Protein AF-A0A7Z0Q3Q9-F1 (afdb_monomer_lite)

Sequence (88 aa):
MSATRTFADARRWSALGTELVLRAAAGLDEQAYAAPSALPHWSRAHLAAHVAANAEALSNLVHWAATGEVTPMYASPEERAAGIERGR

Foldseek 3Di:
DPPDQDPVNVVVCVVVVVVVLVVVVVPDDPVQQQDCDPDPPDGVLLVNQLVVLQVQLVVQVVVCVVPVPDGHSAPDPVRSVVSSVVSD

pLDDT: mean 91.32, std 9.84, range [48.91, 98.44]

Radius of gyration: 15.76 Å; chains: 1; bounding box: 34×38×38 Å

Secondary structure (DSSP, 8-state):
-PPPPPHHHHHHHHHHHHHHHHHHHHT--HHHHHSB-SSTT-BHHHHHHHHHHHHHHHHHHHHHHHH-----S-S-HHHHHHHHHHT-

Structure (mmCIF, N/CA/C/O backbone):
data_AF-A0A7Z0Q3Q9-F1
#
_entry.id   AF-A0A7Z0Q3Q9-F1
#
loop_
_atom_site.group_PDB
_atom_site.id
_atom_site.type_symbol
_atom_site.label_atom_id
_atom_site.label_alt_id
_atom_site.label_comp_id
_atom_site.label_asym_id
_atom_site.label_entity_id
_atom_site.label_seq_id
_atom_site.pdbx_PDB_ins_code
_atom_site.Cartn_x
_atom_site.Cartn_y
_atom_site.Cartn_z
_atom_site.occupancy
_atom_site.B_iso_or_equiv
_atom_site.auth_seq_id
_atom_site.auth_comp_id
_atom_site.auth_asym_id
_atom_site.auth_atom_id
_atom_site.pdbx_PDB_model_num
ATOM 1 N N . MET A 1 1 ? -11.780 27.712 -0.339 1.00 48.91 1 MET A N 1
ATOM 2 C CA . MET A 1 1 ? -12.011 26.809 0.810 1.00 48.91 1 MET A CA 1
ATOM 3 C C . MET A 1 1 ? -12.009 25.388 0.277 1.00 48.91 1 MET A C 1
ATOM 5 O O . MET A 1 1 ? -12.853 25.081 -0.553 1.00 48.91 1 MET A O 1
ATOM 9 N N . SER A 1 2 ? -11.025 24.565 0.646 1.00 65.19 2 SER A N 1
ATOM 10 C CA . SER A 1 2 ? -11.034 23.145 0.267 1.00 65.19 2 SER A CA 1
ATOM 11 C C . SER A 1 2 ? -12.166 22.463 1.032 1.00 65.19 2 SER A C 1
ATOM 13 O O . SER A 1 2 ? -12.235 22.616 2.251 1.00 65.19 2 SER A O 1
ATOM 15 N N . ALA A 1 3 ? -13.080 21.783 0.341 1.00 76.50 3 ALA A N 1
ATOM 16 C CA . ALA A 1 3 ? -14.150 21.046 1.002 1.00 76.50 3 ALA A CA 1
ATOM 17 C C . ALA A 1 3 ? -13.546 19.975 1.927 1.00 76.50 3 ALA A C 1
ATOM 19 O O . ALA A 1 3 ? -12.641 19.237 1.526 1.00 76.50 3 ALA A O 1
ATOM 20 N N . THR A 1 4 ? -14.030 19.900 3.169 1.00 86.56 4 THR A N 1
ATOM 21 C CA . THR A 1 4 ? -13.617 18.866 4.121 1.00 86.56 4 THR A CA 1
ATOM 22 C C . THR A 1 4 ? -13.986 17.497 3.559 1.00 86.56 4 THR A C 1
ATOM 24 O O . THR A 1 4 ? -15.157 17.221 3.307 1.00 86.56 4 THR A O 1
ATOM 27 N N . ARG A 1 5 ? -12.983 16.643 3.345 1.00 89.88 5 ARG A N 1
ATOM 28 C CA . ARG A 1 5 ? -13.179 15.277 2.844 1.00 89.88 5 ARG A CA 1
ATOM 29 C C . ARG A 1 5 ? -13.953 14.456 3.870 1.00 89.88 5 ARG A C 1
ATOM 31 O O . ARG A 1 5 ? -13.622 14.476 5.054 1.00 89.88 5 ARG A O 1
ATOM 38 N N . THR A 1 6 ? -14.959 13.724 3.410 1.00 95.81 6 THR A N 1
ATOM 39 C CA . THR A 1 6 ? -15.790 12.859 4.255 1.00 95.81 6 THR A CA 1
ATOM 40 C C . THR A 1 6 ? -15.212 11.445 4.358 1.00 95.81 6 THR A C 1
ATOM 42 O O . THR A 1 6 ? -14.376 11.030 3.554 1.00 95.81 6 THR A O 1
ATOM 45 N N . PHE A 1 7 ? -15.708 10.647 5.307 1.00 93.81 7 PHE A N 1
ATOM 46 C CA . PHE A 1 7 ? -15.391 9.214 5.370 1.00 93.81 7 PHE A CA 1
ATOM 47 C C . PHE A 1 7 ? -15.816 8.463 4.095 1.00 93.81 7 PHE A C 1
ATOM 49 O O . PHE A 1 7 ? -15.116 7.562 3.633 1.00 93.81 7 PHE A O 1
ATOM 56 N N . ALA A 1 8 ? -16.937 8.863 3.484 1.00 96.25 8 ALA A N 1
ATOM 57 C CA . ALA A 1 8 ? -17.387 8.297 2.216 1.00 96.25 8 ALA A CA 1
ATOM 58 C C . ALA A 1 8 ? -16.407 8.608 1.072 1.00 96.25 8 ALA A C 1
ATOM 60 O O . ALA A 1 8 ? -16.153 7.737 0.241 1.00 96.25 8 ALA A O 1
ATOM 61 N N . ASP A 1 9 ? -15.820 9.810 1.052 1.00 96.31 9 ASP A N 1
ATOM 62 C CA . ASP A 1 9 ? -14.765 10.160 0.092 1.00 96.31 9 ASP A CA 1
ATOM 63 C C . ASP A 1 9 ? -13.528 9.290 0.291 1.00 96.31 9 ASP A C 1
ATOM 65 O O . ASP A 1 9 ? -13.041 8.707 -0.675 1.00 96.31 9 ASP A O 1
ATOM 69 N N . ALA A 1 10 ? -13.072 9.130 1.538 1.00 93.75 10 ALA A N 1
ATOM 70 C CA . ALA A 1 10 ? -11.925 8.284 1.854 1.00 93.75 10 ALA A CA 1
ATOM 71 C C . ALA A 1 10 ? -12.138 6.837 1.378 1.00 93.75 10 ALA A C 1
ATOM 73 O O . ALA A 1 10 ? -11.289 6.293 0.678 1.00 93.75 10 ALA A O 1
ATOM 74 N N . ARG A 1 11 ? -13.305 6.238 1.660 1.00 95.69 11 ARG A N 1
ATOM 75 C CA . ARG A 1 11 ? -13.626 4.877 1.195 1.00 95.69 11 ARG A CA 1
ATOM 76 C C . ARG A 1 11 ? -13.652 4.763 -0.326 1.00 95.69 11 ARG A C 1
ATOM 78 O O . ARG A 1 11 ? -13.119 3.795 -0.866 1.00 95.69 11 ARG A O 1
ATOM 85 N N . ARG A 1 12 ? -14.262 5.733 -1.017 1.00 97.56 12 ARG A N 1
ATOM 86 C CA . ARG A 1 12 ? -14.296 5.754 -2.488 1.00 97.56 12 ARG A CA 1
ATOM 87 C C . ARG A 1 12 ? -12.893 5.850 -3.077 1.00 97.56 12 ARG A C 1
ATOM 89 O O . ARG A 1 12 ? -12.586 5.123 -4.015 1.00 97.56 12 ARG A O 1
ATOM 96 N N . TRP A 1 13 ? -12.045 6.715 -2.528 1.00 96.25 13 TRP A N 1
ATOM 97 C CA . TRP A 1 13 ? -10.674 6.884 -3.005 1.00 96.25 13 TRP A CA 1
ATOM 98 C C . TRP A 1 13 ? -9.802 5.669 -2.729 1.00 96.25 13 TRP A C 1
ATOM 100 O O . TRP A 1 13 ? -9.069 5.263 -3.625 1.00 96.25 13 TRP A O 1
ATOM 110 N N . SER A 1 14 ? -9.920 5.047 -1.553 1.00 95.56 14 SER A N 1
ATOM 111 C CA . SER A 1 14 ? -9.225 3.789 -1.270 1.00 95.56 14 SER A CA 1
ATOM 112 C C . SER A 1 14 ? -9.645 2.695 -2.252 1.00 95.56 14 SER A C 1
ATOM 114 O O . SER A 1 14 ? -8.782 2.049 -2.830 1.00 95.56 14 SER A O 1
ATOM 116 N N . ALA A 1 15 ? -10.947 2.525 -2.513 1.00 97.06 15 ALA A N 1
ATOM 117 C CA . ALA A 1 15 ? -11.431 1.514 -3.455 1.00 97.06 15 ALA A CA 1
ATOM 118 C C . ALA A 1 15 ? -10.927 1.756 -4.890 1.00 97.06 15 ALA A C 1
ATOM 120 O O . ALA A 1 15 ? -10.399 0.840 -5.519 1.00 97.06 15 ALA A O 1
ATOM 121 N N . LEU A 1 16 ? -11.035 2.995 -5.383 1.00 98.12 16 LEU A N 1
ATOM 122 C CA . LEU A 1 16 ? -10.557 3.367 -6.717 1.00 98.12 16 LEU A CA 1
ATOM 123 C C . LEU A 1 16 ? -9.035 3.207 -6.844 1.00 98.12 16 LEU A C 1
ATOM 125 O O . LEU A 1 16 ? -8.547 2.674 -7.838 1.00 98.12 16 LEU A O 1
ATOM 129 N N . GLY A 1 17 ? -8.281 3.657 -5.839 1.00 97.44 17 GLY A N 1
ATOM 130 C CA . GLY A 1 17 ? -6.827 3.522 -5.798 1.00 97.44 17 GLY A CA 1
ATOM 131 C C . GLY A 1 17 ? -6.392 2.059 -5.835 1.00 97.44 17 GLY A C 1
ATOM 132 O O . GLY A 1 17 ? -5.544 1.700 -6.650 1.00 97.44 17 GLY A O 1
ATOM 133 N N . THR A 1 18 ? -7.027 1.202 -5.030 1.00 97.31 18 THR A N 1
ATOM 134 C CA . THR A 1 18 ? -6.780 -0.246 -5.036 1.00 97.31 18 THR A CA 1
ATOM 135 C C . THR A 1 18 ? -7.055 -0.855 -6.409 1.00 97.31 18 THR A C 1
ATOM 137 O O . THR A 1 18 ? -6.219 -1.588 -6.928 1.00 97.31 18 THR A O 1
ATOM 140 N N . GLU A 1 19 ? -8.178 -0.519 -7.046 1.00 98.19 19 GLU A N 1
ATOM 141 C CA . GLU A 1 19 ? -8.510 -1.025 -8.383 1.00 98.19 19 GLU A CA 1
ATOM 142 C C . GLU A 1 19 ? -7.470 -0.607 -9.439 1.00 98.19 19 GLU A C 1
ATOM 144 O O . GLU A 1 19 ? -7.067 -1.408 -10.283 1.00 98.19 19 GLU A O 1
ATOM 149 N N . LEU A 1 20 ? -7.008 0.646 -9.396 1.00 97.62 20 LEU A N 1
ATOM 150 C CA . LEU A 1 20 ? -5.974 1.150 -10.304 1.00 97.62 20 LEU A CA 1
ATOM 151 C C . LEU A 1 20 ? -4.635 0.432 -10.102 1.00 97.62 20 LEU A C 1
ATOM 153 O O . LEU A 1 20 ? -4.018 0.024 -11.086 1.00 97.62 20 LEU A O 1
ATOM 157 N N . VAL A 1 21 ? -4.214 0.239 -8.850 1.00 96.25 21 VAL A N 1
ATOM 158 C CA . VAL A 1 21 ? -2.973 -0.478 -8.525 1.00 96.25 21 VAL A CA 1
ATOM 159 C C . VAL A 1 21 ? -3.053 -1.935 -8.971 1.00 96.25 21 VAL A C 1
ATOM 161 O O . VAL A 1 21 ? -2.139 -2.408 -9.642 1.00 96.25 21 VAL A O 1
ATOM 164 N N . LEU A 1 22 ? -4.150 -2.633 -8.667 1.00 97.31 22 LEU A N 1
ATOM 165 C CA . LEU A 1 22 ? -4.326 -4.037 -9.045 1.00 97.31 22 LEU A CA 1
ATOM 166 C C . LEU A 1 22 ? -4.338 -4.223 -10.565 1.00 97.31 22 LEU A C 1
ATOM 168 O O . LEU A 1 22 ? -3.695 -5.142 -11.067 1.00 97.31 22 LEU A O 1
ATOM 172 N N . ARG A 1 23 ? -5.006 -3.336 -11.316 1.00 97.94 23 ARG A N 1
ATOM 173 C CA . ARG A 1 23 ? -4.969 -3.368 -12.788 1.00 97.94 23 ARG A CA 1
ATOM 174 C C . ARG A 1 23 ? -3.565 -3.151 -13.339 1.00 97.94 23 ARG A C 1
ATOM 176 O O . ARG A 1 23 ? -3.175 -3.849 -14.269 1.00 97.94 23 ARG A O 1
ATOM 183 N N . ALA A 1 24 ? -2.817 -2.199 -12.782 1.00 96.06 24 ALA A N 1
ATOM 184 C CA . ALA A 1 24 ? -1.444 -1.945 -13.206 1.00 96.06 24 ALA A CA 1
ATOM 185 C C . ALA A 1 24 ? -0.544 -3.157 -12.923 1.00 96.06 24 ALA A C 1
ATOM 187 O O . ALA A 1 24 ? 0.198 -3.577 -13.802 1.00 96.06 24 ALA A O 1
ATOM 188 N N . ALA A 1 25 ? -0.659 -3.747 -11.731 1.00 95.75 25 ALA A N 1
ATOM 189 C CA . ALA A 1 25 ? 0.092 -4.927 -11.314 1.00 95.75 25 ALA A CA 1
ATOM 190 C C . ALA A 1 25 ? -0.225 -6.165 -12.175 1.00 95.75 25 ALA A C 1
ATOM 192 O O . ALA A 1 25 ? 0.683 -6.884 -12.585 1.00 95.75 25 ALA A O 1
ATOM 193 N N . ALA A 1 26 ? -1.500 -6.394 -12.501 1.00 96.38 26 ALA A N 1
ATOM 194 C CA . ALA A 1 26 ? -1.928 -7.522 -13.331 1.00 96.38 26 ALA A CA 1
ATOM 195 C C . ALA A 1 26 ? -1.410 -7.451 -14.780 1.00 96.38 26 ALA A C 1
ATOM 197 O O . ALA A 1 26 ? -1.366 -8.470 -15.464 1.00 96.38 26 ALA A O 1
ATOM 198 N N . GLY A 1 27 ? -1.034 -6.260 -15.256 1.00 95.94 27 GLY A N 1
ATOM 199 C CA . GLY A 1 27 ? -0.476 -6.055 -16.593 1.00 95.94 27 GLY A CA 1
ATOM 200 C C . GLY A 1 27 ? 1.041 -6.244 -16.695 1.00 95.94 27 GLY A C 1
ATOM 201 O O . GLY A 1 27 ? 1.580 -6.088 -17.788 1.00 95.94 27 GLY A O 1
ATOM 202 N N . LEU A 1 28 ? 1.737 -6.525 -15.589 1.00 96.69 28 LEU A N 1
ATOM 203 C CA . LEU A 1 28 ? 3.189 -6.702 -15.568 1.00 96.69 28 LEU A CA 1
ATOM 204 C C . LEU A 1 28 ? 3.554 -8.188 -15.638 1.00 96.69 28 LEU A C 1
ATOM 206 O O . LEU A 1 28 ? 3.035 -9.001 -14.875 1.00 96.69 28 LEU A O 1
ATOM 210 N N . ASP A 1 29 ? 4.492 -8.523 -16.520 1.00 97.38 29 ASP A N 1
ATOM 211 C CA . ASP A 1 29 ? 5.201 -9.800 -16.487 1.00 97.38 29 ASP A CA 1
ATOM 212 C C . ASP A 1 29 ? 6.436 -9.730 -15.566 1.00 97.38 29 ASP A C 1
ATOM 214 O O . ASP A 1 29 ? 6.763 -8.684 -14.996 1.00 97.38 29 ASP A O 1
ATOM 218 N N . GLU A 1 30 ? 7.141 -10.853 -15.418 1.00 95.38 30 GLU A N 1
ATOM 219 C CA . GLU A 1 30 ? 8.312 -10.967 -14.540 1.00 95.38 30 GLU A CA 1
ATOM 220 C C . GLU A 1 30 ? 9.426 -9.966 -14.902 1.00 95.38 30 GLU A C 1
ATOM 222 O O . GLU A 1 30 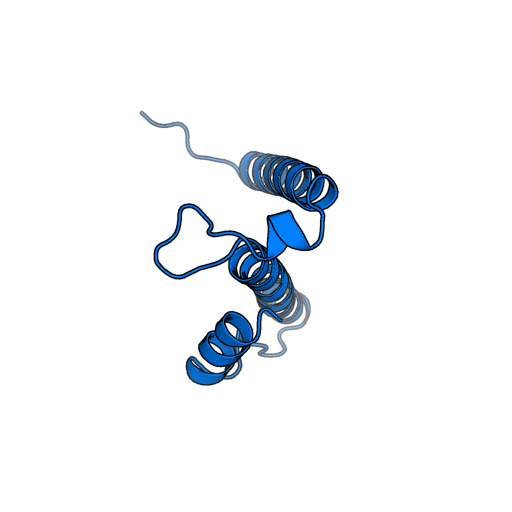? 10.026 -9.335 -14.029 1.00 95.38 30 GLU A O 1
ATOM 227 N N . GLN A 1 31 ? 9.683 -9.761 -16.200 1.00 97.69 31 GLN A N 1
ATOM 228 C CA . GLN A 1 31 ? 10.700 -8.809 -16.656 1.00 97.69 31 GLN A CA 1
ATOM 229 C C . GLN A 1 31 ? 10.293 -7.368 -16.329 1.00 97.69 31 GLN A C 1
ATOM 231 O O . GLN A 1 31 ? 11.119 -6.565 -15.883 1.00 97.69 31 GLN A O 1
ATOM 236 N N . ALA A 1 32 ? 9.016 -7.035 -16.503 1.00 97.56 32 ALA A N 1
ATOM 237 C CA . ALA A 1 32 ? 8.475 -5.727 -16.179 1.00 97.56 32 ALA A CA 1
ATOM 238 C C . ALA A 1 32 ? 8.480 -5.461 -14.664 1.00 97.56 32 ALA A C 1
ATOM 240 O O . ALA A 1 32 ? 8.747 -4.324 -14.251 1.00 97.56 32 ALA A O 1
ATOM 241 N N . TYR A 1 33 ? 8.253 -6.489 -13.840 1.00 96.56 33 TYR A N 1
ATOM 242 C CA . TYR A 1 33 ? 8.390 -6.418 -12.383 1.00 96.56 33 TYR A CA 1
ATOM 243 C C . TYR A 1 33 ? 9.835 -6.182 -11.931 1.00 96.56 33 TYR A C 1
ATOM 245 O O . TYR A 1 33 ? 10.070 -5.375 -11.024 1.00 96.56 33 TYR A O 1
ATOM 253 N N . ALA A 1 34 ? 10.805 -6.828 -12.580 1.00 95.75 34 ALA A N 1
ATOM 254 C CA . ALA A 1 34 ? 12.225 -6.658 -12.279 1.00 95.75 34 ALA A CA 1
ATOM 255 C C . ALA A 1 34 ? 12.771 -5.276 -12.687 1.00 95.75 34 ALA A C 1
ATOM 257 O O . ALA A 1 34 ? 13.741 -4.790 -12.101 1.00 95.75 34 ALA A O 1
ATOM 258 N N . ALA A 1 35 ? 12.152 -4.617 -13.669 1.00 97.12 35 ALA A N 1
ATOM 259 C CA . ALA A 1 35 ? 12.600 -3.316 -14.151 1.00 97.12 35 ALA A CA 1
ATOM 260 C C . ALA A 1 35 ? 12.384 -2.170 -13.127 1.00 97.12 35 ALA A C 1
ATOM 262 O O . ALA A 1 35 ? 11.501 -2.253 -12.261 1.00 97.12 35 ALA A O 1
ATOM 263 N N . PRO A 1 36 ? 13.168 -1.073 -13.224 1.00 97.44 36 PRO A N 1
ATOM 264 C CA . PRO A 1 36 ? 13.072 0.062 -12.309 1.00 97.44 36 PRO A CA 1
ATOM 265 C C . PRO A 1 36 ? 11.678 0.696 -12.267 1.00 97.44 36 PRO A C 1
ATOM 267 O O . PRO A 1 36 ? 10.993 0.832 -13.286 1.00 97.44 36 PRO A O 1
ATOM 270 N N . SER A 1 37 ? 11.278 1.123 -11.074 1.00 96.19 37 SER A N 1
ATOM 271 C CA . SER A 1 37 ? 10.144 2.015 -10.850 1.00 96.19 37 SER A CA 1
ATOM 272 C C . SER A 1 37 ? 10.572 3.487 -10.987 1.00 96.19 37 SER A C 1
ATOM 274 O O . SER A 1 37 ? 11.729 3.791 -11.272 1.00 96.19 37 SER A O 1
ATOM 276 N N . ALA A 1 38 ? 9.636 4.417 -10.776 1.00 96.31 38 ALA A N 1
ATOM 277 C CA . ALA A 1 38 ? 9.947 5.846 -10.691 1.00 96.31 38 ALA A CA 1
ATOM 278 C C . ALA A 1 38 ? 10.594 6.248 -9.349 1.00 96.31 38 ALA A C 1
ATOM 280 O O . ALA A 1 38 ? 11.080 7.370 -9.216 1.00 96.31 38 ALA A O 1
ATOM 281 N N . LEU A 1 39 ? 10.585 5.356 -8.352 1.00 95.19 39 LEU A N 1
ATOM 282 C CA . LEU A 1 39 ? 11.267 5.574 -7.081 1.00 95.19 39 LEU A CA 1
ATOM 283 C C . LEU A 1 39 ? 12.745 5.177 -7.213 1.00 95.19 39 LEU A C 1
ATOM 285 O O . LEU A 1 39 ? 13.032 4.087 -7.723 1.00 95.19 39 LEU A O 1
ATOM 289 N N . PRO A 1 40 ? 13.690 6.018 -6.748 1.00 94.56 40 PRO A N 1
ATOM 290 C CA . PRO A 1 40 ? 15.110 5.695 -6.790 1.00 94.56 40 PRO A CA 1
ATOM 291 C C . PRO A 1 40 ? 15.402 4.334 -6.152 1.00 94.56 40 PRO A C 1
ATOM 293 O O . PRO A 1 40 ? 14.938 4.043 -5.053 1.00 94.56 40 PRO A O 1
ATOM 296 N N . HIS A 1 41 ? 16.193 3.518 -6.851 1.00 92.12 41 HIS A N 1
ATOM 297 C CA . HIS A 1 41 ? 16.669 2.199 -6.410 1.00 92.12 41 HIS A CA 1
ATOM 298 C C . HIS A 1 41 ? 15.601 1.103 -6.247 1.00 92.12 41 HIS A C 1
ATOM 300 O O . HIS A 1 41 ? 15.956 -0.030 -5.943 1.00 92.12 41 HIS A O 1
ATOM 306 N N . TRP A 1 42 ? 14.319 1.385 -6.494 1.00 94.75 42 TRP A N 1
ATOM 307 C CA . TRP A 1 42 ? 13.252 0.389 -6.373 1.00 94.75 42 TRP A CA 1
ATOM 308 C C . TRP A 1 42 ? 12.858 -0.161 -7.737 1.00 94.75 42 TRP A C 1
ATOM 310 O O . TRP A 1 42 ? 12.511 0.603 -8.640 1.00 94.75 42 TRP A O 1
ATOM 320 N N . SER A 1 43 ? 12.822 -1.487 -7.873 1.00 95.25 43 SER A N 1
ATOM 321 C CA . SER A 1 43 ? 12.090 -2.127 -8.974 1.00 95.25 43 SER A CA 1
ATOM 322 C C . SER A 1 43 ? 10.575 -2.025 -8.759 1.00 95.25 43 SER A C 1
ATOM 324 O O . SER A 1 43 ? 10.102 -1.698 -7.665 1.00 95.25 43 SER A O 1
ATOM 326 N N . ARG A 1 44 ? 9.784 -2.326 -9.793 1.00 95.81 44 ARG A N 1
ATOM 327 C CA . ARG A 1 44 ? 8.320 -2.405 -9.646 1.00 95.81 44 ARG A CA 1
ATOM 328 C C . ARG A 1 44 ? 7.900 -3.509 -8.673 1.00 95.81 44 ARG A C 1
ATOM 330 O O . ARG A 1 44 ? 6.910 -3.326 -7.972 1.00 95.81 44 ARG A O 1
ATOM 337 N N . ALA A 1 45 ? 8.671 -4.595 -8.574 1.00 93.56 45 ALA A N 1
ATOM 338 C CA . ALA A 1 45 ? 8.456 -5.645 -7.580 1.00 93.56 45 ALA A CA 1
ATOM 339 C C . ALA A 1 45 ? 8.592 -5.121 -6.139 1.00 93.56 45 ALA A C 1
ATOM 341 O O . ALA A 1 45 ? 7.696 -5.353 -5.333 1.00 93.56 45 ALA A O 1
ATOM 342 N N . HIS A 1 46 ? 9.637 -4.340 -5.832 1.00 92.44 46 HIS A N 1
ATOM 343 C CA . HIS A 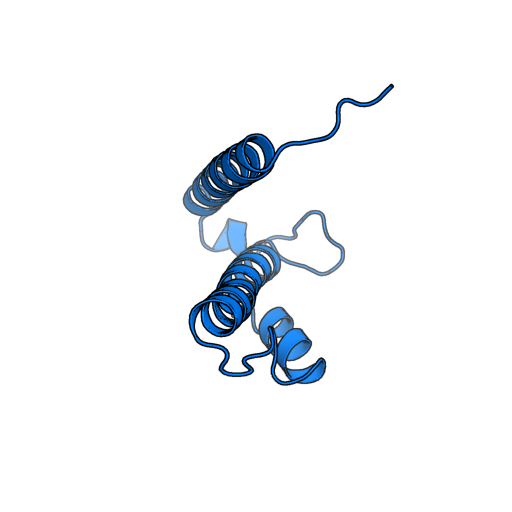1 46 ? 9.789 -3.714 -4.507 1.00 92.44 46 HIS A CA 1
ATOM 344 C C . HIS A 1 46 ? 8.594 -2.812 -4.170 1.00 92.44 46 HIS A C 1
ATOM 346 O O . HIS A 1 46 ? 8.061 -2.861 -3.063 1.00 92.44 46 HIS A O 1
ATOM 352 N N . LEU A 1 47 ? 8.130 -2.017 -5.141 1.00 93.88 47 LEU A N 1
ATOM 353 C CA . LEU A 1 47 ? 6.968 -1.152 -4.950 1.00 93.88 47 LEU A CA 1
ATOM 354 C C . LEU A 1 47 ? 5.679 -1.950 -4.702 1.00 93.88 47 LEU A C 1
ATOM 356 O O . LEU A 1 47 ? 4.929 -1.622 -3.786 1.00 93.88 47 LEU A O 1
ATOM 360 N N . ALA A 1 48 ? 5.420 -2.990 -5.496 1.00 93.31 48 ALA A N 1
ATOM 361 C CA . ALA A 1 48 ? 4.234 -3.828 -5.338 1.00 93.31 48 ALA A CA 1
ATOM 362 C C . ALA A 1 48 ? 4.224 -4.541 -3.978 1.00 93.31 48 ALA A C 1
ATOM 364 O O . ALA A 1 48 ? 3.215 -4.504 -3.273 1.00 93.31 48 ALA A O 1
ATOM 365 N N . ALA A 1 49 ? 5.364 -5.104 -3.578 1.00 90.94 49 ALA A N 1
ATOM 366 C CA . ALA A 1 49 ? 5.534 -5.723 -2.272 1.00 90.94 49 ALA A CA 1
ATOM 367 C C . ALA A 1 49 ? 5.307 -4.734 -1.128 1.00 90.94 49 ALA A C 1
ATOM 369 O O . ALA A 1 49 ? 4.569 -5.023 -0.192 1.00 90.94 49 ALA A O 1
ATOM 370 N N . HIS A 1 50 ? 5.856 -3.521 -1.235 1.00 91.50 50 HIS A N 1
ATOM 371 C CA . HIS A 1 50 ? 5.635 -2.485 -0.234 1.00 91.50 50 HIS A CA 1
ATOM 372 C C . HIS A 1 50 ? 4.148 -2.144 -0.056 1.00 91.50 50 HIS A C 1
ATOM 374 O O . HIS A 1 50 ? 3.688 -1.984 1.075 1.00 91.50 50 HIS A O 1
ATOM 380 N N . VAL A 1 51 ? 3.388 -2.041 -1.151 1.00 93.25 51 VAL A N 1
ATOM 381 C CA . VAL A 1 51 ? 1.941 -1.777 -1.088 1.00 93.25 51 VAL A CA 1
ATOM 382 C C . VAL A 1 51 ? 1.194 -2.945 -0.438 1.00 93.25 51 VAL A C 1
ATOM 384 O O . VAL A 1 51 ? 0.312 -2.705 0.387 1.00 93.25 51 VAL A O 1
ATOM 387 N N . ALA A 1 52 ? 1.561 -4.190 -0.757 1.00 91.19 52 ALA A N 1
ATOM 388 C CA . ALA A 1 52 ? 0.974 -5.379 -0.139 1.00 91.19 52 ALA A CA 1
ATOM 389 C C . ALA A 1 52 ? 1.249 -5.428 1.375 1.00 91.19 52 ALA A C 1
ATOM 391 O O . ALA A 1 52 ? 0.306 -5.467 2.166 1.00 91.19 52 ALA A O 1
ATOM 392 N N . ALA A 1 53 ? 2.513 -5.291 1.781 1.00 89.12 53 ALA A N 1
ATOM 393 C CA . ALA A 1 53 ? 2.913 -5.249 3.187 1.00 89.12 53 ALA A CA 1
ATOM 394 C C . ALA A 1 53 ? 2.250 -4.083 3.942 1.00 89.12 53 ALA A C 1
ATOM 396 O O . ALA A 1 53 ? 1.874 -4.211 5.107 1.00 89.12 53 ALA A O 1
ATOM 397 N N . ASN A 1 54 ? 2.044 -2.935 3.286 1.00 91.88 54 ASN A N 1
ATOM 398 C CA . ASN A 1 54 ? 1.310 -1.826 3.889 1.00 91.88 54 ASN A CA 1
ATOM 399 C C . ASN A 1 54 ? -0.167 -2.164 4.141 1.00 91.88 54 ASN A C 1
ATOM 401 O O . ASN A 1 54 ? -0.700 -1.770 5.178 1.00 91.88 54 ASN A O 1
ATOM 405 N N . ALA A 1 55 ? -0.823 -2.887 3.231 1.00 92.94 55 ALA A N 1
ATOM 406 C CA . ALA A 1 55 ? -2.209 -3.314 3.408 1.00 92.94 55 ALA A CA 1
ATOM 407 C C . ALA A 1 55 ? -2.360 -4.319 4.566 1.00 92.94 55 ALA A C 1
ATOM 409 O O . ALA A 1 55 ? -3.296 -4.207 5.363 1.00 92.94 55 ALA A O 1
ATOM 410 N N . GLU A 1 56 ? -1.414 -5.249 4.709 1.00 91.06 56 GLU A N 1
ATOM 411 C CA . GLU A 1 56 ? -1.343 -6.160 5.860 1.00 91.06 56 GLU A CA 1
ATOM 412 C C . GLU A 1 56 ? -1.143 -5.380 7.167 1.00 91.06 56 GLU A C 1
ATOM 414 O O . GLU A 1 56 ? -1.919 -5.520 8.112 1.00 91.06 56 GLU A O 1
ATOM 419 N N . ALA A 1 57 ? -0.189 -4.448 7.184 1.00 92.50 57 ALA A N 1
ATOM 420 C CA . ALA A 1 57 ? 0.078 -3.591 8.333 1.00 92.50 57 ALA A CA 1
ATOM 421 C C . ALA A 1 57 ? -1.131 -2.720 8.734 1.00 92.50 57 ALA A C 1
ATOM 423 O O . ALA A 1 57 ? -1.392 -2.506 9.917 1.00 92.50 57 ALA A O 1
ATOM 424 N N . LEU A 1 58 ? -1.906 -2.212 7.769 1.00 95.25 58 LEU A N 1
ATOM 425 C CA . LEU A 1 58 ? -3.154 -1.493 8.054 1.00 95.25 58 LEU A CA 1
ATOM 426 C C . LEU A 1 58 ? -4.230 -2.421 8.633 1.00 95.25 58 LEU A C 1
ATOM 428 O O . LEU A 1 58 ? -5.012 -1.986 9.480 1.00 95.25 58 LEU A O 1
ATOM 432 N N . SER A 1 59 ? -4.256 -3.691 8.224 1.00 95.44 59 SER A N 1
ATOM 433 C CA . SER A 1 59 ? -5.191 -4.687 8.759 1.00 95.44 59 SER A CA 1
ATOM 434 C C . SER A 1 59 ? -4.946 -4.952 10.246 1.00 95.44 59 SER A C 1
ATOM 436 O O . SER A 1 59 ? -5.913 -5.082 10.995 1.00 95.44 59 SER A O 1
ATOM 438 N N . ASN A 1 60 ? -3.690 -4.899 10.705 1.00 96.50 60 ASN A N 1
ATOM 439 C CA . ASN A 1 60 ? -3.358 -4.946 12.135 1.00 96.50 60 ASN A CA 1
ATOM 440 C C . ASN A 1 60 ? -4.035 -3.814 12.923 1.00 96.50 60 ASN A C 1
ATOM 442 O O . ASN A 1 60 ? -4.606 -4.046 13.987 1.00 96.50 60 ASN A O 1
ATOM 446 N N . LEU A 1 61 ? -4.044 -2.591 12.383 1.00 97.31 61 LEU A N 1
ATOM 447 C CA . LEU A 1 61 ? -4.706 -1.460 13.041 1.00 97.31 61 LEU A CA 1
ATOM 448 C C . LEU A 1 61 ? -6.229 -1.591 13.038 1.00 97.31 61 LEU A C 1
ATOM 450 O O . LEU A 1 61 ? -6.876 -1.196 14.005 1.00 97.31 61 LEU A O 1
ATOM 454 N N . VAL A 1 62 ? -6.810 -2.138 11.967 1.00 96.75 62 VAL A N 1
ATOM 455 C CA . VAL A 1 62 ? -8.251 -2.424 11.914 1.00 96.75 62 VAL A CA 1
ATOM 456 C C . VAL A 1 62 ? -8.620 -3.499 12.940 1.00 96.75 62 VAL A C 1
ATOM 458 O O . VAL A 1 6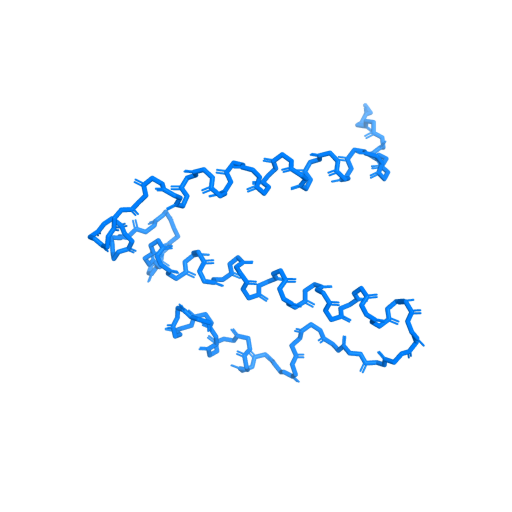2 ? -9.618 -3.333 13.640 1.00 96.75 62 VAL A O 1
ATOM 461 N N . HIS A 1 63 ? -7.803 -4.550 13.082 1.00 97.50 63 HIS A N 1
ATOM 462 C CA . HIS A 1 63 ? -7.965 -5.573 14.122 1.00 97.50 63 HIS A CA 1
ATOM 463 C C . HIS A 1 63 ? -7.909 -4.957 15.515 1.00 97.50 63 HIS A C 1
ATOM 465 O O . HIS A 1 63 ? -8.827 -5.157 16.309 1.00 97.50 63 HIS A O 1
ATOM 471 N N . TRP A 1 64 ? -6.884 -4.147 15.791 1.00 98.12 64 TRP A N 1
ATOM 472 C CA . TRP A 1 64 ? -6.766 -3.453 17.070 1.00 98.12 64 TRP A CA 1
ATOM 473 C C . TRP A 1 64 ? -7.992 -2.573 17.335 1.00 98.12 64 TRP A C 1
ATOM 475 O O . TRP A 1 64 ? -8.612 -2.678 18.391 1.00 98.12 64 TRP A O 1
ATOM 485 N N . ALA A 1 65 ? -8.416 -1.760 16.369 1.00 97.88 65 ALA A N 1
ATOM 486 C CA . ALA A 1 65 ? -9.594 -0.912 16.528 1.00 97.88 65 ALA A CA 1
ATOM 487 C C 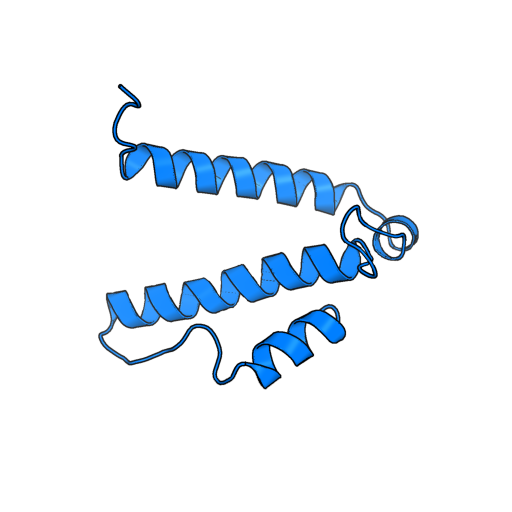. ALA A 1 65 ? -10.883 -1.712 16.803 1.00 97.88 65 ALA A C 1
ATOM 489 O O . ALA A 1 65 ? -11.735 -1.248 17.558 1.00 97.88 65 ALA A O 1
ATOM 490 N N . ALA A 1 66 ? -11.033 -2.896 16.203 1.00 98.19 66 ALA A N 1
ATOM 491 C CA . ALA A 1 66 ? -12.217 -3.739 16.356 1.00 98.19 66 ALA A CA 1
ATOM 492 C C . ALA A 1 66 ? -12.249 -4.530 17.675 1.00 98.19 66 ALA A C 1
ATOM 494 O O . ALA A 1 66 ? -13.333 -4.818 18.181 1.00 98.19 66 ALA A O 1
ATOM 495 N N . THR A 1 67 ? -11.086 -4.898 18.217 1.00 98.44 67 THR A N 1
ATOM 496 C CA . THR A 1 67 ? -10.972 -5.833 19.354 1.00 98.44 67 THR A CA 1
ATOM 497 C C . THR A 1 67 ? -10.472 -5.187 20.644 1.00 98.44 67 THR A C 1
ATOM 499 O O . THR A 1 67 ? -10.723 -5.705 21.728 1.00 98.44 67 THR A O 1
ATOM 502 N N . GLY A 1 68 ? -9.757 -4.064 20.548 1.00 98.06 68 GLY A N 1
ATOM 503 C CA . GLY A 1 68 ? -8.990 -3.481 21.649 1.00 98.06 68 GLY A CA 1
ATOM 504 C C . GLY A 1 68 ? -7.626 -4.145 21.886 1.00 98.06 68 GLY A C 1
ATOM 505 O O . GLY A 1 68 ? -6.852 -3.645 22.701 1.00 98.06 68 GLY A O 1
ATOM 506 N N . GLU A 1 69 ? -7.291 -5.218 21.163 1.00 97.88 69 GLU A N 1
ATOM 507 C CA . GLU A 1 69 ? -6.008 -5.919 21.277 1.00 97.88 69 GLU A CA 1
ATOM 508 C C . GLU A 1 69 ? -4.905 -5.163 20.526 1.00 97.88 69 GLU A C 1
ATOM 510 O O . GLU A 1 69 ? -4.937 -5.028 19.301 1.00 97.88 69 GLU A O 1
ATOM 515 N N . VAL A 1 70 ? -3.911 -4.661 21.265 1.00 97.06 70 VAL A N 1
ATOM 516 C CA . VAL A 1 70 ? -2.823 -3.842 20.710 1.00 97.06 70 VAL A CA 1
ATOM 517 C C . VAL A 1 70 ? -2.058 -4.616 19.640 1.00 97.06 70 VAL A C 1
ATOM 519 O O . VAL A 1 70 ? -1.308 -5.539 19.946 1.00 97.06 70 VAL A O 1
ATOM 522 N N . THR A 1 71 ? -2.218 -4.188 18.387 1.00 96.25 71 THR A N 1
ATOM 523 C CA . THR A 1 71 ? -1.568 -4.806 17.226 1.00 96.25 71 THR A CA 1
ATOM 524 C C . THR A 1 71 ? -0.978 -3.700 16.348 1.00 96.25 71 THR A C 1
ATOM 526 O O . THR A 1 71 ? -1.700 -3.081 15.561 1.00 96.25 71 THR A O 1
ATOM 529 N N . PRO A 1 72 ? 0.311 -3.352 16.521 1.00 94.88 72 PRO A N 1
ATOM 530 C CA . PRO A 1 72 ? 0.936 -2.283 15.752 1.00 94.88 72 PRO A CA 1
ATOM 531 C C . PRO A 1 72 ? 1.053 -2.655 14.264 1.00 94.88 72 PRO A C 1
ATOM 533 O O . PRO A 1 72 ? 1.044 -3.827 13.893 1.00 94.88 72 PRO A O 1
ATOM 536 N N . MET A 1 73 ? 1.201 -1.644 13.399 1.00 94.19 73 MET A N 1
ATOM 537 C CA . MET A 1 73 ? 1.400 -1.847 11.953 1.00 94.19 73 MET A CA 1
ATOM 538 C C . MET A 1 73 ? 2.594 -2.756 11.643 1.00 94.19 73 MET A C 1
ATOM 540 O O . MET A 1 73 ? 2.499 -3.625 10.788 1.00 94.19 73 MET A O 1
ATOM 544 N N . TYR A 1 74 ? 3.702 -2.537 12.346 1.00 90.69 74 TYR A N 1
ATOM 545 C CA . TYR A 1 74 ? 4.930 -3.321 12.255 1.00 90.69 74 TYR A CA 1
ATOM 546 C C . TYR A 1 74 ? 5.421 -3.576 13.679 1.00 90.69 74 TYR A C 1
ATOM 548 O O . TYR A 1 74 ? 5.245 -2.704 14.537 1.00 90.69 74 TYR A O 1
ATOM 556 N N . ALA A 1 75 ? 6.055 -4.720 13.939 1.00 86.06 75 ALA A N 1
ATOM 557 C CA . ALA A 1 75 ? 6.648 -4.986 15.245 1.00 86.06 75 ALA A CA 1
ATOM 558 C C . ALA A 1 75 ? 7.866 -4.083 15.494 1.00 86.06 75 ALA A C 1
ATOM 560 O O . ALA A 1 75 ? 8.119 -3.697 16.635 1.00 86.06 75 ALA A O 1
ATOM 561 N N . SER A 1 76 ? 8.591 -3.695 14.433 1.00 86.62 76 SER A N 1
ATOM 562 C CA . SER A 1 76 ? 9.669 -2.704 14.511 1.00 86.62 76 SER A CA 1
ATOM 563 C C . SER A 1 76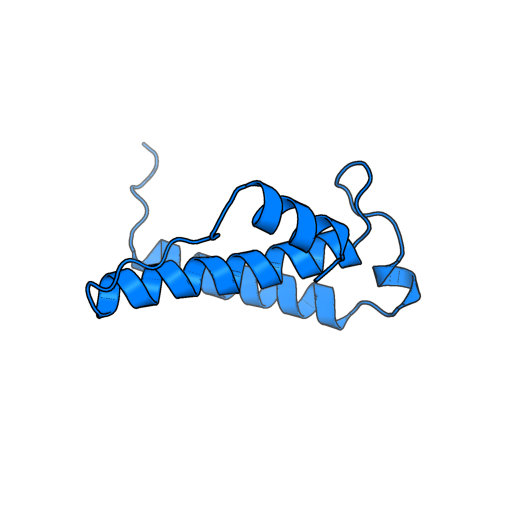 ? 9.951 -1.982 13.176 1.00 86.62 76 SER A C 1
ATOM 565 O O . SER A 1 76 ? 9.531 -2.444 12.107 1.00 86.62 76 SER A O 1
ATOM 567 N N . PRO A 1 77 ? 10.679 -0.845 13.195 1.00 82.62 77 PRO A N 1
ATOM 568 C CA . PRO A 1 77 ? 11.182 -0.199 11.979 1.00 82.62 77 PRO A CA 1
ATOM 569 C C . PRO A 1 77 ? 12.068 -1.112 11.116 1.00 82.62 77 PRO A C 1
ATOM 571 O O . PRO A 1 77 ? 12.023 -1.030 9.888 1.00 82.62 77 PRO A O 1
ATOM 574 N N . GLU A 1 78 ? 12.851 -1.991 11.741 1.00 86.38 78 GLU A N 1
ATOM 575 C CA . GLU A 1 78 ? 13.739 -2.946 11.072 1.00 86.38 78 GLU A CA 1
ATOM 576 C C . GLU A 1 78 ? 12.939 -4.024 10.341 1.00 86.38 78 GLU A C 1
ATOM 578 O O . GLU A 1 78 ? 13.265 -4.357 9.204 1.00 86.38 78 GLU A O 1
ATOM 583 N N . GLU A 1 79 ? 11.857 -4.527 10.945 1.00 82.12 79 GLU A N 1
ATOM 584 C CA . GLU A 1 79 ? 10.950 -5.471 10.285 1.00 82.12 79 GLU A CA 1
ATOM 585 C C . GLU A 1 79 ? 10.305 -4.841 9.042 1.00 82.12 79 GLU A C 1
ATOM 587 O O . GLU A 1 79 ? 10.305 -5.448 7.967 1.00 82.12 79 GLU A O 1
ATOM 592 N N . ARG A 1 80 ? 9.850 -3.584 9.158 1.00 82.81 80 ARG A N 1
ATOM 593 C CA . ARG A 1 80 ? 9.324 -2.809 8.025 1.00 82.81 80 ARG A CA 1
ATOM 594 C C . ARG A 1 80 ? 10.352 -2.684 6.900 1.00 82.81 80 ARG A C 1
ATOM 596 O O . ARG A 1 80 ? 10.012 -2.885 5.736 1.00 82.81 80 ARG A O 1
ATOM 603 N N . ALA A 1 81 ? 11.589 -2.310 7.228 1.00 80.44 81 ALA A N 1
ATOM 604 C CA . ALA A 1 81 ? 12.651 -2.156 6.236 1.00 80.44 81 ALA A CA 1
ATOM 605 C C . ALA A 1 81 ? 12.994 -3.497 5.570 1.00 80.44 81 ALA A C 1
ATOM 607 O O . ALA A 1 81 ? 13.111 -3.572 4.350 1.00 80.44 81 ALA A O 1
ATOM 608 N N . ALA A 1 82 ? 13.078 -4.572 6.355 1.00 79.75 82 ALA A N 1
ATOM 609 C CA . ALA A 1 82 ? 13.425 -5.890 5.850 1.00 79.75 82 ALA A CA 1
ATOM 610 C C . ALA A 1 82 ? 12.350 -6.478 4.915 1.00 79.75 82 ALA A C 1
ATOM 612 O O . ALA A 1 82 ? 12.703 -7.188 3.977 1.00 79.75 82 ALA A O 1
ATOM 613 N N . GLY A 1 83 ? 11.060 -6.188 5.136 1.00 74.44 83 GLY A N 1
ATOM 614 C CA . GLY A 1 83 ? 9.987 -6.574 4.203 1.00 74.44 83 GLY A CA 1
ATOM 615 C C . GLY A 1 83 ? 10.106 -5.876 2.847 1.00 74.44 83 GLY A C 1
ATOM 616 O O . GLY A 1 83 ? 10.064 -6.510 1.793 1.00 74.44 83 GLY A O 1
ATOM 617 N N . ILE A 1 84 ? 10.388 -4.570 2.870 1.00 74.06 84 ILE A N 1
ATOM 618 C CA . ILE A 1 84 ? 10.614 -3.784 1.651 1.00 74.06 84 ILE A CA 1
ATOM 619 C C . ILE A 1 84 ? 11.786 -4.354 0.840 1.00 74.06 84 ILE A C 1
ATOM 621 O O . ILE A 1 84 ? 11.614 -4.625 -0.345 1.00 74.06 84 ILE A O 1
ATOM 625 N N . GLU A 1 85 ? 12.943 -4.587 1.467 1.00 75.88 85 GLU A N 1
ATOM 626 C CA . GLU A 1 85 ? 14.151 -5.086 0.782 1.00 75.88 85 GLU A CA 1
ATOM 627 C C . GLU A 1 85 ? 13.986 -6.497 0.202 1.00 75.88 85 GLU A C 1
ATOM 629 O O . GLU A 1 85 ? 14.565 -6.827 -0.829 1.00 75.88 85 GLU A O 1
ATOM 634 N N . ARG A 1 86 ? 13.178 -7.356 0.834 1.00 73.38 86 ARG A N 1
ATOM 635 C CA . ARG A 1 86 ? 12.905 -8.700 0.300 1.00 73.38 86 ARG A CA 1
ATOM 636 C C . ARG A 1 86 ? 11.979 -8.686 -0.914 1.00 73.38 86 ARG A C 1
ATOM 638 O O . ARG A 1 86 ? 11.831 -9.731 -1.551 1.00 73.38 86 ARG A O 1
ATOM 645 N N . GLY A 1 87 ? 11.318 -7.561 -1.195 1.00 61.19 87 GLY A N 1
ATOM 646 C CA . GLY A 1 87 ? 10.192 -7.532 -2.123 1.00 61.19 87 GLY A CA 1
ATOM 647 C C . GLY A 1 87 ? 9.066 -8.472 -1.674 1.00 61.19 87 GLY A C 1
ATOM 648 O O . GLY A 1 87 ? 8.398 -9.061 -2.524 1.00 61.19 87 GLY A O 1
ATOM 649 N N . ARG A 1 88 ? 8.899 -8.656 -0.354 1.00 51.09 88 ARG A N 1
ATOM 650 C CA . ARG A 1 88 ? 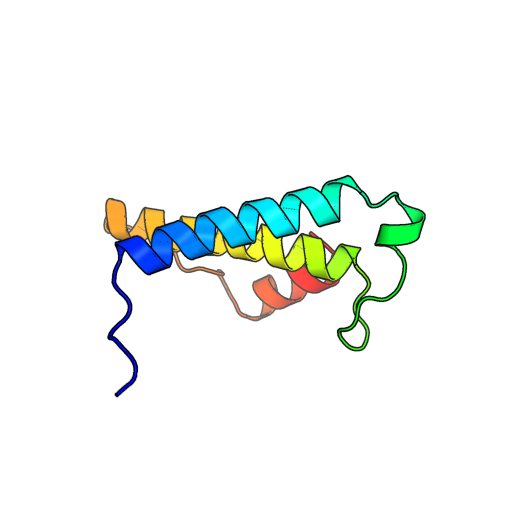7.824 -9.422 0.295 1.00 51.09 88 ARG A CA 1
ATOM 651 C C . ARG A 1 88 ? 7.468 -8.772 1.623 1.00 51.09 88 ARG A C 1
ATOM 653 O O . ARG A 1 88 ? 8.337 -8.804 2.532 1.00 51.09 88 ARG A O 1
#